Protein AF-A0A450YES4-F1 (afdb_monomer_lite)

pLDDT: mean 91.53, std 5.69, range [65.88, 97.5]

Organism: NCBI:txid2126339

Radius of gyration: 12.27 Å; chains: 1; bounding box: 24×28×29 Å

InterPro domains:
  IPR006342 Methyltransferase FkbM [PF05050] (3-65)

Foldseek 3Di:
DVVCVVVVPQAAQEDEEEDQQCFLVVLVPDPLVRYPHQKYKYFAPNDDPVSVVVSC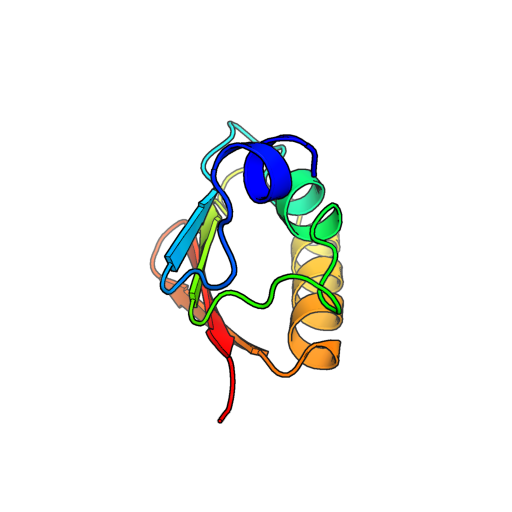VVLVVSQWDWDDDPRMIMTGHDD

Structure (mmCIF, N/CA/C/O backbone):
data_AF-A0A450YES4-F1
#
_entry.id   AF-A0A450YES4-F1
#
loop_
_atom_site.group_PDB
_atom_site.id
_atom_site.type_symbol
_atom_site.label_atom_id
_atom_site.label_alt_id
_atom_site.label_comp_id
_atom_site.label_asym_id
_atom_site.label_entity_id
_atom_site.label_seq_id
_atom_site.pdbx_PDB_ins_code
_atom_site.Cartn_x
_atom_site.Cartn_y
_atom_site.Cartn_z
_atom_site.occupancy
_atom_site.B_iso_or_equiv
_atom_site.auth_seq_id
_atom_site.auth_comp_id
_atom_site.auth_asym_id
_atom_site.auth_atom_id
_atom_site.pdbx_PDB_model_num
ATOM 1 N N . MET A 1 1 ? 0.642 13.313 8.646 1.00 65.88 1 MET A N 1
ATOM 2 C CA . MET A 1 1 ? -0.699 12.724 8.884 1.00 65.88 1 MET A CA 1
ATOM 3 C C 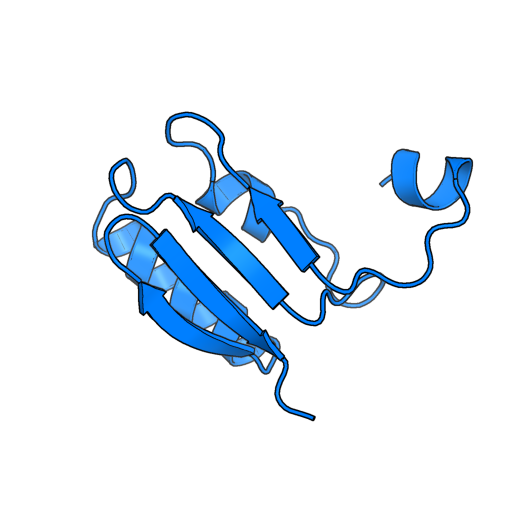. MET A 1 1 ? -1.696 13.700 9.507 1.00 65.88 1 MET A C 1
ATOM 5 O O . MET A 1 1 ? -2.702 13.251 10.037 1.00 65.88 1 MET A O 1
ATOM 9 N N . GLN A 1 2 ? -1.485 15.017 9.383 1.00 83.06 2 GLN A N 1
ATOM 10 C CA . GLN A 1 2 ? -2.407 16.021 9.929 1.00 83.06 2 GLN A CA 1
ATOM 11 C C . GLN A 1 2 ? -3.848 15.828 9.432 1.00 83.06 2 GLN A C 1
ATOM 13 O O . GLN A 1 2 ? -4.770 15.956 10.220 1.00 83.06 2 GLN A O 1
ATOM 18 N N . LEU A 1 3 ? -4.026 15.385 8.182 1.00 89.56 3 LEU A N 1
ATOM 19 C CA . LEU A 1 3 ? -5.341 15.092 7.608 1.00 89.56 3 LEU A CA 1
ATOM 20 C C . LEU A 1 3 ? -6.113 13.998 8.368 1.00 89.56 3 LEU A C 1
ATOM 22 O O . LEU A 1 3 ? -7.315 14.107 8.568 1.00 89.56 3 LEU A O 1
ATOM 26 N N . LEU A 1 4 ? -5.443 12.936 8.823 1.00 90.25 4 LEU A N 1
ATOM 27 C CA . LEU A 1 4 ? -6.137 11.880 9.565 1.00 90.25 4 LEU A CA 1
ATOM 28 C C . LEU A 1 4 ? -6.580 12.373 10.948 1.00 90.25 4 LEU A C 1
ATOM 30 O O . LEU A 1 4 ? -7.635 11.965 11.418 1.00 90.25 4 LEU A O 1
ATOM 34 N N . ASP A 1 5 ? -5.792 13.249 11.582 1.00 91.31 5 ASP A N 1
ATOM 35 C CA . ASP A 1 5 ? -6.151 13.869 12.865 1.00 91.31 5 ASP A CA 1
ATOM 36 C C . ASP A 1 5 ? -7.303 14.868 12.697 1.00 91.31 5 ASP A C 1
ATOM 38 O O . ASP A 1 5 ? -8.295 14.789 13.417 1.00 91.31 5 ASP A O 1
ATOM 42 N N . GLU A 1 6 ? -7.199 15.762 11.711 1.00 95.75 6 GLU A N 1
ATOM 43 C CA . GLU A 1 6 ? -8.179 16.817 11.423 1.00 95.75 6 GLU A CA 1
ATOM 44 C C . GLU A 1 6 ? -9.578 16.247 11.179 1.00 95.75 6 GLU A C 1
ATOM 46 O O . GLU A 1 6 ? -10.559 16.741 11.731 1.00 95.75 6 GLU A O 1
ATOM 51 N N . TYR A 1 7 ? -9.658 15.159 10.412 1.00 94.56 7 TYR A N 1
ATOM 52 C CA . TYR A 1 7 ? -10.923 14.508 10.076 1.00 94.56 7 TYR A CA 1
ATOM 53 C C . TYR A 1 7 ? -11.241 13.307 10.977 1.00 94.56 7 TYR A C 1
ATOM 55 O O . TYR A 1 7 ? -12.223 12.607 10.733 1.00 94.56 7 TYR A O 1
ATOM 63 N N . SER A 1 8 ? -10.435 13.055 12.018 1.00 92.81 8 SER A N 1
ATOM 64 C CA . SER A 1 8 ? -10.601 11.917 12.940 1.00 92.81 8 SER A CA 1
ATOM 65 C C . SER A 1 8 ? -10.756 10.566 12.220 1.00 92.81 8 SER A C 1
ATOM 67 O O . SER A 1 8 ? -11.544 9.705 12.618 1.00 92.81 8 SER A O 1
ATOM 69 N N . VAL A 1 9 ? -10.002 10.372 11.136 1.00 92.31 9 VAL A N 1
ATOM 70 C CA . VAL A 1 9 ? -10.040 9.155 10.321 1.00 92.31 9 VAL A CA 1
ATOM 71 C C . VAL A 1 9 ? -9.248 8.062 11.030 1.00 92.31 9 VAL A C 1
ATOM 73 O O . VAL A 1 9 ? -8.018 8.075 11.056 1.00 92.31 9 VAL A O 1
ATOM 76 N N . SER A 1 10 ? -9.966 7.095 11.592 1.00 91.06 10 SER A N 1
ATOM 77 C CA . SER A 1 10 ? -9.390 5.935 12.281 1.00 91.06 10 SER A CA 1
ATOM 78 C C . SER A 1 10 ? -9.290 4.689 11.400 1.00 91.06 10 SER A C 1
ATOM 80 O O . SER A 1 10 ? -8.524 3.779 11.708 1.00 91.06 10 SER A O 1
ATOM 82 N N . HIS A 1 11 ? -10.045 4.638 10.299 1.00 92.38 11 HIS A N 1
ATOM 83 C CA . HIS A 1 11 ? -10.102 3.485 9.406 1.00 92.38 11 HIS A CA 1
ATOM 84 C C . HIS A 1 11 ? -10.282 3.906 7.950 1.00 92.38 11 HIS A C 1
ATOM 86 O O . HIS A 1 11 ? -11.009 4.850 7.651 1.00 92.38 11 HIS A O 1
ATOM 92 N N . ILE A 1 12 ? -9.643 3.168 7.042 1.00 94.94 12 ILE A N 1
ATOM 93 C CA . ILE A 1 12 ? -9.766 3.346 5.594 1.00 94.94 12 ILE 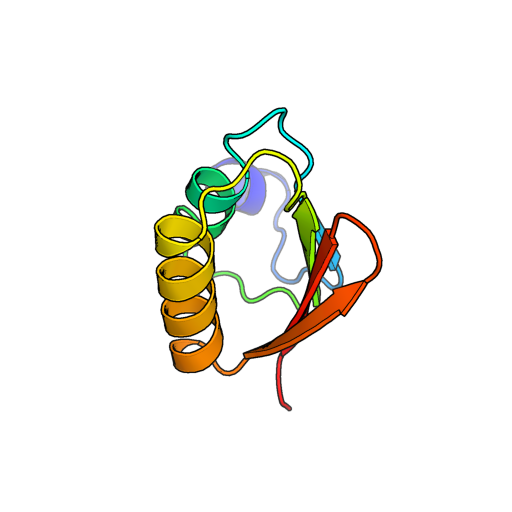A CA 1
ATOM 94 C C . ILE A 1 12 ? -10.002 1.970 4.974 1.00 94.94 12 ILE A C 1
ATOM 96 O O . ILE A 1 12 ? -9.184 1.063 5.114 1.00 94.94 12 ILE A O 1
ATOM 100 N N . ASN A 1 13 ? -11.111 1.793 4.259 1.00 95.88 13 ASN A N 1
ATOM 101 C CA . ASN A 1 13 ? -11.340 0.547 3.526 1.00 95.88 13 ASN A CA 1
ATOM 102 C C . ASN A 1 13 ? -10.498 0.481 2.248 1.00 95.88 13 ASN A C 1
ATOM 104 O O . ASN A 1 13 ? -9.898 -0.553 1.972 1.00 95.88 13 ASN A O 1
ATOM 108 N N . LEU A 1 14 ? -10.423 1.583 1.502 1.00 96.00 14 LEU A N 1
ATOM 109 C CA . LEU A 1 14 ? -9.676 1.682 0.254 1.00 96.00 14 LEU A CA 1
ATOM 110 C C . LEU A 1 14 ? -8.814 2.940 0.262 1.00 96.00 14 LEU A C 1
ATOM 112 O O . LEU A 1 14 ? -9.328 4.047 0.404 1.00 96.00 14 LEU A O 1
ATOM 116 N N . LEU A 1 15 ? -7.516 2.752 0.063 1.00 95.88 15 LEU A N 1
ATOM 117 C CA . LEU A 1 15 ? -6.602 3.806 -0.340 1.00 95.88 15 LEU A CA 1
ATOM 118 C C . LEU A 1 15 ? -6.285 3.620 -1.823 1.00 95.88 15 LEU A C 1
ATOM 120 O O . LEU A 1 15 ? -5.671 2.623 -2.199 1.00 95.88 15 LEU A O 1
ATOM 124 N N . GLN A 1 16 ? -6.695 4.578 -2.645 1.00 95.38 16 GLN A N 1
ATOM 125 C CA . GLN A 1 16 ? -6.304 4.646 -4.046 1.00 95.38 16 GLN A CA 1
ATOM 126 C C . GLN A 1 16 ? -5.240 5.727 -4.214 1.00 95.38 16 GLN A C 1
ATOM 128 O O . GLN A 1 16 ? -5.403 6.843 -3.722 1.00 95.38 16 GLN A O 1
ATOM 133 N N . VAL A 1 17 ? -4.150 5.364 -4.875 1.00 93.69 17 VAL A N 1
ATOM 134 C CA . VAL A 1 17 ? -3.030 6.239 -5.205 1.00 93.69 17 VAL A CA 1
ATOM 135 C C . VAL A 1 17 ? -2.892 6.219 -6.720 1.00 93.69 17 VAL A C 1
ATOM 137 O O . VAL A 1 17 ? -2.865 5.149 -7.314 1.00 93.69 17 VAL 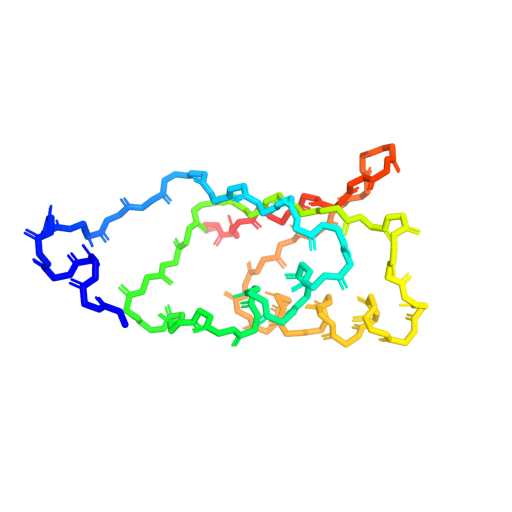A O 1
ATOM 140 N N . ASP A 1 18 ? -2.901 7.397 -7.322 1.00 90.88 18 ASP A N 1
ATOM 141 C CA . ASP A 1 18 ? -2.747 7.579 -8.760 1.00 90.88 18 ASP A CA 1
ATOM 142 C C . ASP A 1 18 ? -2.047 8.923 -8.947 1.00 90.88 18 ASP A C 1
ATOM 144 O O . ASP A 1 18 ? -2.677 9.984 -8.893 1.00 90.88 18 ASP A O 1
ATOM 148 N N . VAL A 1 19 ? -0.715 8.888 -8.931 1.00 86.50 19 VAL A N 1
ATOM 149 C CA . VAL A 1 19 ? 0.112 10.100 -8.874 1.00 86.50 19 VAL A CA 1
ATOM 150 C C . VAL A 1 19 ? 1.259 10.048 -9.875 1.00 86.50 19 VAL A C 1
ATOM 152 O O . VAL A 1 19 ? 2.411 10.177 -9.480 1.00 86.50 19 VAL A O 1
ATOM 155 N N . GLU A 1 20 ? 0.958 9.895 -11.166 1.00 84.12 20 GLU A N 1
ATOM 156 C CA . GLU A 1 20 ? 1.871 10.137 -12.306 1.00 84.12 20 GLU A CA 1
ATOM 157 C C . GLU A 1 20 ? 3.345 9.711 -12.056 1.00 84.12 20 GLU A C 1
ATOM 159 O O . GLU A 1 20 ? 4.289 10.439 -12.381 1.00 84.12 20 GLU A O 1
ATOM 164 N N . GLY A 1 21 ? 3.559 8.548 -11.415 1.00 80.88 21 GLY A N 1
ATOM 165 C CA . GLY A 1 21 ? 4.882 7.963 -11.152 1.00 80.88 21 GLY A CA 1
ATOM 166 C C . GLY A 1 21 ? 5.454 8.047 -9.732 1.00 80.88 21 GLY A C 1
ATOM 167 O O . GLY A 1 21 ? 6.490 7.428 -9.488 1.00 80.88 21 GLY A O 1
ATOM 168 N N . TYR A 1 22 ? 4.799 8.715 -8.779 1.00 87.69 22 TYR A N 1
ATOM 169 C CA . TYR A 1 22 ? 5.236 8.791 -7.368 1.00 87.69 22 TYR A CA 1
ATOM 170 C C . TYR A 1 22 ? 4.457 7.855 -6.430 1.00 87.69 22 TYR A C 1
ATOM 172 O O . TYR A 1 22 ? 4.515 7.971 -5.200 1.00 87.69 22 TYR A O 1
ATOM 180 N N . ASP A 1 23 ? 3.714 6.909 -6.997 1.00 90.81 23 ASP A N 1
ATOM 181 C CA . ASP A 1 23 ? 2.775 6.044 -6.292 1.00 90.81 23 ASP A CA 1
ATOM 182 C C . ASP A 1 23 ? 3.444 5.239 -5.178 1.00 90.81 23 ASP A C 1
ATOM 184 O O . ASP A 1 23 ? 2.938 5.132 -4.055 1.00 90.81 23 ASP A O 1
ATOM 188 N N . ALA A 1 24 ? 4.637 4.712 -5.460 1.00 91.00 24 ALA A N 1
ATOM 189 C CA . ALA A 1 24 ? 5.390 3.938 -4.487 1.00 91.00 24 ALA A CA 1
ATOM 190 C C . ALA A 1 24 ? 5.844 4.789 -3.295 1.00 91.00 24 ALA A C 1
ATOM 192 O O . ALA A 1 24 ? 5.881 4.288 -2.169 1.00 91.00 24 ALA A O 1
ATOM 193 N N . GLU A 1 25 ? 6.166 6.058 -3.513 1.00 92.50 25 GLU A N 1
ATOM 194 C CA . GLU A 1 25 ? 6.603 6.991 -2.485 1.00 92.50 25 GLU A CA 1
ATOM 195 C C . GLU A 1 25 ? 5.441 7.322 -1.555 1.00 92.50 25 GLU A C 1
ATOM 197 O O . GLU A 1 25 ? 5.601 7.224 -0.338 1.00 92.50 25 GLU A O 1
ATOM 202 N N . VAL A 1 26 ? 4.254 7.592 -2.105 1.00 92.75 26 VAL A N 1
ATOM 203 C CA . VAL A 1 26 ? 3.036 7.829 -1.313 1.00 92.75 26 VAL A CA 1
ATOM 204 C C . VAL A 1 26 ? 2.699 6.614 -0.449 1.00 92.75 26 VAL A C 1
ATOM 206 O O . VAL A 1 26 ? 2.471 6.757 0.753 1.00 92.75 26 VAL A O 1
ATOM 209 N N . VAL A 1 27 ? 2.734 5.401 -1.012 1.00 93.44 27 VAL A N 1
ATOM 210 C CA . VAL A 1 27 ? 2.461 4.180 -0.234 1.00 93.44 27 VAL A CA 1
ATOM 211 C C . VAL A 1 27 ? 3.521 3.958 0.855 1.00 93.44 27 VAL A C 1
ATOM 213 O O . VAL A 1 27 ? 3.187 3.517 1.956 1.00 93.44 27 VAL A O 1
ATOM 216 N N . LYS A 1 28 ? 4.794 4.290 0.599 1.00 92.88 28 LYS A N 1
ATOM 217 C CA . LYS A 1 28 ? 5.880 4.196 1.594 1.00 92.88 28 LYS A CA 1
ATOM 218 C C . LYS A 1 28 ? 5.758 5.225 2.724 1.00 92.88 28 LYS A C 1
ATOM 220 O O . LYS A 1 28 ? 6.291 4.972 3.801 1.00 92.88 28 LYS A O 1
ATOM 225 N N . MET A 1 29 ? 5.075 6.350 2.503 1.00 92.62 29 MET A N 1
ATOM 226 C CA . MET A 1 29 ? 4.828 7.375 3.528 1.00 92.62 29 MET A CA 1
ATOM 227 C C . MET A 1 29 ? 3.737 6.982 4.534 1.00 92.62 29 MET A C 1
ATOM 229 O O . MET A 1 29 ? 3.559 7.677 5.536 1.00 92.62 29 MET A O 1
ATOM 233 N N . LEU A 1 30 ? 2.998 5.894 4.291 1.00 92.44 30 LEU A N 1
ATOM 234 C CA . LEU A 1 30 ? 1.974 5.425 5.218 1.00 92.44 30 LEU A CA 1
ATOM 235 C C . LEU A 1 30 ? 2.585 4.980 6.548 1.00 92.44 30 LEU A C 1
ATOM 237 O O . LEU A 1 30 ? 3.440 4.096 6.614 1.00 92.44 30 LEU A O 1
ATOM 241 N N . ASP A 1 31 ? 2.055 5.537 7.630 1.00 92.31 31 ASP A N 1
ATOM 242 C CA . ASP A 1 31 ? 2.325 5.083 8.989 1.00 92.31 31 ASP A CA 1
ATOM 243 C C . ASP A 1 31 ? 1.421 3.884 9.320 1.00 92.31 31 ASP A C 1
ATOM 245 O O . ASP A 1 31 ? 0.339 4.021 9.896 1.00 92.31 31 ASP A O 1
ATOM 249 N N . PHE A 1 32 ? 1.854 2.694 8.893 1.00 91.75 32 PHE A N 1
ATOM 250 C CA . PHE A 1 32 ? 1.113 1.434 9.045 1.00 91.75 32 PHE A CA 1
ATOM 251 C C . PHE A 1 32 ? 0.668 1.088 10.481 1.00 91.75 32 PHE A C 1
ATOM 253 O O . PHE A 1 32 ? -0.403 0.492 10.624 1.00 91.75 32 PHE A O 1
ATOM 260 N N . PRO A 1 33 ? 1.439 1.407 11.543 1.00 90.75 33 PRO A N 1
ATOM 261 C CA . PRO A 1 33 ? 0.972 1.283 12.924 1.00 90.75 33 PRO A CA 1
ATOM 262 C C . PRO A 1 33 ? -0.291 2.085 13.242 1.00 90.75 33 PRO A C 1
ATOM 264 O O . PRO A 1 33 ? -1.093 1.647 14.065 1.00 90.75 33 PRO A O 1
ATOM 267 N N . ARG A 1 34 ? -0.466 3.250 12.614 1.00 90.56 34 ARG A N 1
ATOM 268 C CA . ARG A 1 34 ? -1.570 4.166 12.906 1.00 90.56 34 ARG A CA 1
ATOM 269 C C . ARG A 1 34 ? -2.720 4.054 11.908 1.00 90.56 34 ARG A C 1
ATOM 271 O O . ARG A 1 34 ? -3.868 4.210 12.310 1.00 90.56 34 ARG A O 1
ATOM 278 N N . ILE A 1 35 ? -2.448 3.772 10.635 1.00 92.62 35 ILE A N 1
ATOM 279 C CA . ILE A 1 35 ? -3.487 3.506 9.637 1.00 92.62 35 ILE A CA 1
ATOM 280 C C . ILE A 1 35 ? -3.113 2.302 8.784 1.00 92.62 35 ILE A C 1
ATOM 282 O O . ILE A 1 35 ? -2.011 2.205 8.248 1.00 92.62 35 ILE A O 1
ATOM 286 N N . LYS A 1 36 ? -4.056 1.377 8.624 1.00 94.75 36 LYS A N 1
ATOM 287 C CA . LYS A 1 36 ? -3.827 0.143 7.876 1.00 94.75 36 LYS A CA 1
ATOM 288 C C . LYS A 1 36 ? -4.993 -0.114 6.924 1.00 94.75 36 LYS A C 1
ATOM 290 O O . LYS A 1 36 ? -5.928 -0.819 7.304 1.00 94.75 36 LYS A O 1
AT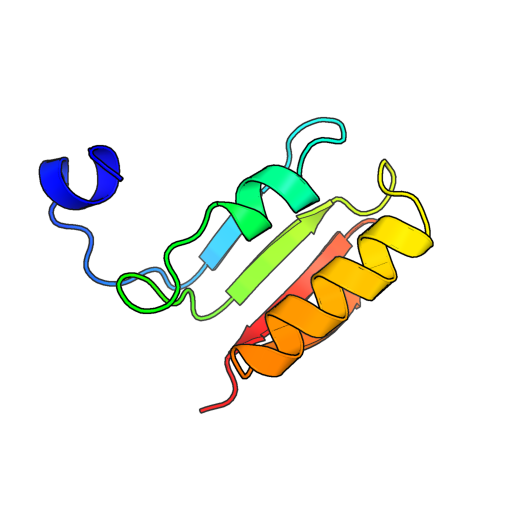OM 295 N N . PRO A 1 37 ? -4.977 0.498 5.723 1.00 96.50 37 PRO A N 1
ATOM 296 C CA . PRO A 1 37 ? -6.078 0.362 4.783 1.00 96.50 37 PRO A CA 1
ATOM 297 C C . PRO A 1 37 ? -6.409 -1.103 4.489 1.00 96.50 37 PRO A C 1
ATOM 299 O O . PRO A 1 37 ? -5.508 -1.927 4.362 1.00 96.50 37 PRO A O 1
ATOM 302 N N . SER A 1 38 ? -7.686 -1.459 4.352 1.00 97.38 38 SER A N 1
ATOM 303 C CA . SER A 1 38 ? -8.034 -2.846 3.991 1.00 97.38 38 SER A CA 1
ATOM 304 C C . SER A 1 38 ? -7.554 -3.198 2.579 1.00 97.38 38 SER A C 1
ATOM 306 O O . SER A 1 38 ? -7.138 -4.330 2.322 1.00 97.38 38 SER A O 1
ATOM 308 N N . ILE A 1 39 ? -7.587 -2.213 1.681 1.00 97.50 39 ILE A N 1
ATOM 309 C CA . ILE A 1 39 ? -7.153 -2.310 0.294 1.00 97.50 39 ILE A CA 1
ATOM 310 C C . ILE A 1 39 ? -6.281 -1.095 -0.030 1.00 97.50 39 ILE A C 1
ATOM 312 O O . ILE A 1 39 ? -6.652 0.038 0.279 1.00 97.50 39 ILE A O 1
ATOM 316 N N . ILE A 1 40 ? -5.140 -1.328 -0.674 1.00 97.25 40 ILE A N 1
ATOM 317 C CA . ILE A 1 40 ? -4.311 -0.284 -1.284 1.00 97.25 40 ILE A CA 1
ATOM 318 C C . ILE A 1 40 ? -4.232 -0.585 -2.777 1.00 97.25 40 ILE A C 1
ATOM 320 O O . ILE A 1 40 ? -3.776 -1.665 -3.157 1.00 97.25 40 ILE A O 1
ATOM 324 N N . LYS A 1 41 ? -4.674 0.350 -3.612 1.00 96.19 41 LYS A N 1
ATOM 325 C CA . LYS A 1 41 ? -4.582 0.270 -5.071 1.00 96.19 41 LYS A CA 1
ATOM 326 C C . LYS A 1 41 ? -3.681 1.394 -5.572 1.00 96.19 41 LYS A C 1
ATOM 328 O O . LYS A 1 41 ? -3.857 2.529 -5.138 1.00 96.19 41 LYS A O 1
ATOM 333 N N . TYR A 1 42 ? -2.714 1.067 -6.423 1.00 94.50 42 TYR A N 1
ATOM 334 C CA . TYR A 1 42 ? -1.764 2.044 -6.954 1.00 94.50 42 TYR A CA 1
ATOM 335 C C . TYR A 1 42 ? -1.337 1.741 -8.389 1.00 94.50 42 TYR A C 1
ATOM 337 O O . TYR A 1 42 ? -1.288 0.563 -8.776 1.00 94.50 42 TYR A O 1
ATOM 345 N N . GLU A 1 43 ? -1.001 2.790 -9.143 1.00 91.44 43 GLU A N 1
ATOM 346 C CA . GLU A 1 43 ? -0.561 2.664 -10.532 1.00 91.44 43 GLU A CA 1
ATOM 347 C C . GLU A 1 43 ? 0.823 1.993 -10.615 1.00 91.44 43 GLU A C 1
ATOM 349 O O . GLU A 1 43 ? 1.730 2.225 -9.809 1.00 91.44 43 GLU A O 1
ATOM 354 N N . LEU A 1 44 ? 0.991 1.118 -11.606 1.00 83.69 44 LEU A N 1
ATOM 355 C CA . LEU A 1 44 ? 2.240 0.427 -11.911 1.00 83.69 44 LEU A CA 1
ATOM 356 C C . LEU A 1 44 ? 2.991 0.947 -13.112 1.00 83.69 44 LEU A C 1
ATOM 358 O O . LEU A 1 44 ? 4.196 0.704 -13.208 1.00 83.69 44 LEU A O 1
ATOM 362 N N . CYS A 1 45 ? 2.275 1.512 -14.077 1.00 81.75 45 CYS A N 1
ATOM 363 C CA . CYS A 1 45 ? 2.793 1.682 -15.427 1.00 81.75 45 CYS A CA 1
ATOM 364 C C . CYS A 1 45 ? 3.965 2.677 -15.480 1.00 81.75 45 CYS A C 1
ATOM 366 O O . CYS A 1 45 ? 4.843 2.545 -16.333 1.00 81.75 45 CYS A O 1
ATOM 368 N N . SER A 1 46 ? 4.068 3.526 -14.461 1.00 81.50 46 SER A N 1
ATOM 369 C CA . SER A 1 46 ? 5.158 4.477 -14.252 1.00 81.50 46 SER A CA 1
ATOM 370 C C . SER A 1 46 ? 6.288 3.967 -13.325 1.00 81.50 46 SER A C 1
ATOM 372 O O . SER A 1 46 ? 7.311 4.634 -13.174 1.00 81.50 46 SER A O 1
ATOM 374 N N . LEU A 1 47 ? 6.165 2.776 -12.713 1.00 84.19 47 LEU A N 1
ATOM 375 C CA . LEU A 1 47 ? 7.129 2.242 -11.735 1.00 84.19 47 LEU A CA 1
ATOM 376 C C . LEU A 1 47 ? 8.133 1.254 -12.346 1.00 84.19 47 LEU A C 1
ATOM 378 O O . LEU A 1 47 ? 7.763 0.281 -13.006 1.00 84.19 47 LEU A O 1
ATOM 382 N N . THR A 1 48 ? 9.415 1.408 -12.004 1.00 88.62 48 THR A N 1
ATOM 383 C CA . THR A 1 48 ? 10.469 0.452 -12.382 1.00 88.62 48 THR A CA 1
ATOM 384 C C . THR A 1 48 ? 10.313 -0.900 -11.677 1.00 88.62 48 THR A C 1
ATOM 386 O O . THR A 1 48 ? 9.796 -0.997 -10.561 1.00 88.62 48 THR A O 1
ATOM 389 N N . ASP A 1 49 ? 10.838 -1.966 -12.285 1.00 88.12 49 ASP A N 1
ATOM 390 C CA . ASP A 1 49 ? 10.776 -3.323 -11.722 1.00 88.12 49 ASP A CA 1
ATOM 391 C C . ASP A 1 49 ? 11.394 -3.442 -10.319 1.00 88.12 49 ASP A C 1
ATOM 393 O O . ASP A 1 49 ? 10.910 -4.224 -9.493 1.00 88.12 49 ASP A O 1
ATOM 397 N N . SER A 1 50 ? 12.465 -2.693 -10.033 1.00 90.94 50 SER A N 1
ATOM 398 C CA . SER A 1 50 ? 13.085 -2.657 -8.703 1.00 90.94 50 SER A CA 1
ATOM 399 C C . SER A 1 50 ? 12.146 -2.021 -7.682 1.00 90.94 50 SER A C 1
ATOM 401 O O . SER A 1 50 ? 11.847 -2.644 -6.662 1.00 90.94 50 SER A O 1
ATOM 403 N N . THR A 1 51 ? 11.581 -0.854 -8.000 1.00 90.19 51 THR A N 1
ATOM 404 C CA . THR A 1 51 ? 10.622 -0.153 -7.137 1.00 90.19 51 THR A CA 1
ATOM 405 C C . THR A 1 51 ? 9.393 -1.013 -6.852 1.00 90.19 51 THR A C 1
ATOM 407 O O . THR A 1 51 ? 8.950 -1.104 -5.704 1.00 90.19 51 THR A O 1
ATOM 410 N N . GLN A 1 52 ? 8.883 -1.723 -7.861 1.00 90.31 52 GLN A N 1
ATOM 411 C CA . GLN A 1 52 ? 7.770 -2.654 -7.684 1.00 90.31 52 GLN A CA 1
ATOM 412 C C . GLN A 1 52 ? 8.122 -3.815 -6.744 1.00 90.31 52 GLN A C 1
ATOM 414 O O . GLN A 1 52 ? 7.299 -4.221 -5.917 1.00 90.31 52 GLN A O 1
ATOM 419 N N . LYS A 1 53 ? 9.319 -4.403 -6.872 1.00 92.56 53 LYS A N 1
ATOM 420 C CA . LYS A 1 53 ? 9.774 -5.500 -5.997 1.00 92.56 53 LYS A CA 1
ATOM 421 C C . LYS A 1 53 ? 9.907 -5.035 -4.549 1.00 92.56 53 LYS A C 1
ATO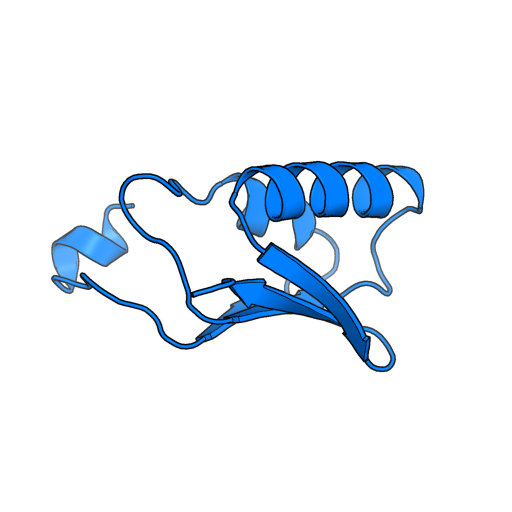M 423 O O . LYS A 1 53 ? 9.404 -5.723 -3.657 1.00 92.56 53 LYS A O 1
ATOM 428 N N . ASP A 1 54 ? 10.502 -3.869 -4.336 1.00 94.19 54 ASP A N 1
ATOM 429 C CA . ASP A 1 54 ? 10.696 -3.289 -3.008 1.00 94.19 54 ASP A CA 1
ATOM 430 C C . ASP A 1 54 ? 9.358 -2.975 -2.339 1.00 94.19 54 ASP A C 1
ATOM 432 O O . ASP A 1 54 ? 9.111 -3.380 -1.199 1.00 94.19 54 ASP A O 1
ATOM 436 N N . LEU A 1 55 ? 8.442 -2.333 -3.068 1.00 93.69 55 LEU A N 1
ATOM 437 C CA . LEU A 1 55 ? 7.122 -1.992 -2.547 1.00 93.69 55 LEU A CA 1
ATOM 438 C C . LEU A 1 55 ? 6.310 -3.241 -2.184 1.00 93.69 55 LEU A C 1
ATOM 440 O O . LEU A 1 55 ? 5.714 -3.308 -1.107 1.00 93.69 55 LEU A O 1
ATOM 444 N N . LYS A 1 56 ? 6.350 -4.284 -3.024 1.00 93.75 56 LYS A N 1
ATOM 445 C CA . LYS A 1 56 ? 5.732 -5.581 -2.708 1.00 93.75 56 LYS A CA 1
ATOM 446 C C . LYS A 1 56 ? 6.315 -6.208 -1.443 1.00 93.75 56 LYS A C 1
ATOM 448 O O . LYS A 1 56 ? 5.566 -6.795 -0.663 1.00 93.75 56 LYS A O 1
ATOM 453 N N . ALA A 1 57 ? 7.625 -6.100 -1.220 1.00 95.25 57 ALA A N 1
ATOM 454 C CA . ALA A 1 57 ? 8.258 -6.621 -0.011 1.00 95.25 57 ALA A CA 1
ATOM 455 C C . ALA A 1 57 ? 7.796 -5.867 1.248 1.00 95.25 57 ALA A C 1
ATOM 457 O O . ALA A 1 57 ? 7.485 -6.510 2.255 1.00 95.25 57 ALA A O 1
ATOM 458 N N . ILE A 1 58 ? 7.683 -4.536 1.171 1.00 95.06 58 ILE A N 1
ATOM 459 C CA . ILE A 1 58 ? 7.151 -3.689 2.249 1.00 95.06 58 ILE A CA 1
ATOM 460 C C . ILE A 1 58 ? 5.705 -4.081 2.564 1.00 95.06 58 ILE A C 1
ATOM 462 O O . ILE A 1 58 ? 5.400 -4.432 3.702 1.00 95.06 58 ILE A O 1
ATOM 466 N N . LEU A 1 59 ? 4.832 -4.111 1.555 1.00 95.94 59 LEU A N 1
ATOM 467 C CA . LEU A 1 59 ? 3.419 -4.463 1.721 1.00 95.94 59 LEU A CA 1
ATOM 468 C C . LEU A 1 59 ? 3.250 -5.876 2.293 1.00 95.94 59 LEU A C 1
ATOM 470 O O . LEU A 1 59 ? 2.474 -6.087 3.226 1.00 95.94 59 LEU A O 1
ATOM 474 N N . ARG A 1 60 ? 4.041 -6.845 1.821 1.00 95.69 60 ARG A N 1
ATOM 475 C CA . ARG A 1 60 ? 4.039 -8.205 2.374 1.00 95.69 60 ARG A CA 1
ATOM 476 C C . ARG A 1 60 ? 4.431 -8.224 3.851 1.00 95.69 60 ARG A C 1
ATOM 478 O O . ARG A 1 60 ? 3.789 -8.927 4.627 1.00 95.69 60 ARG A O 1
ATOM 485 N N . LYS A 1 61 ? 5.450 -7.454 4.254 1.00 95.75 61 LYS A N 1
ATOM 486 C CA . LYS A 1 61 ? 5.868 -7.329 5.663 1.00 95.75 61 LYS A CA 1
ATOM 487 C C . LYS A 1 61 ? 4.758 -6.735 6.535 1.00 95.75 61 LYS A C 1
ATOM 489 O O . LYS A 1 61 ? 4.627 -7.124 7.688 1.00 95.75 61 LYS A O 1
ATOM 494 N N . GLN A 1 62 ? 3.939 -5.849 5.972 1.00 96.00 62 GLN A N 1
ATOM 495 C CA . GLN A 1 62 ? 2.776 -5.274 6.651 1.00 96.00 62 GLN A CA 1
ATOM 496 C C . GLN A 1 62 ? 1.548 -6.207 6.666 1.00 96.00 62 GLN A C 1
ATOM 498 O O . GLN A 1 62 ? 0.529 -5.861 7.260 1.00 96.00 62 GLN A O 1
ATOM 503 N N . GLY A 1 63 ? 1.631 -7.404 6.074 1.00 96.44 63 GLY A N 1
ATOM 504 C CA . GLY A 1 63 ? 0.559 -8.407 6.083 1.00 96.44 63 GLY A CA 1
ATOM 505 C C . GLY A 1 63 ? -0.358 -8.375 4.860 1.00 96.44 63 GLY A C 1
ATOM 506 O O . GLY A 1 63 ? -1.385 -9.051 4.850 1.00 96.44 63 GLY A O 1
ATOM 507 N N . TYR A 1 64 ? -0.003 -7.631 3.814 1.00 97.25 64 TYR A N 1
ATOM 508 C CA . TYR A 1 64 ? -0.800 -7.575 2.593 1.00 97.25 64 TYR A CA 1
ATOM 509 C C . TYR A 1 64 ? -0.455 -8.715 1.630 1.00 97.25 64 TYR A C 1
ATOM 511 O O . TYR A 1 64 ? 0.694 -9.156 1.515 1.00 97.25 64 TYR A O 1
ATOM 519 N N . LYS A 1 65 ? -1.461 -9.166 0.880 1.00 96.56 65 LYS A N 1
ATOM 520 C CA . LYS A 1 65 ? -1.299 -9.971 -0.335 1.00 96.56 65 LYS A CA 1
ATOM 521 C C . LYS A 1 65 ? -1.500 -9.063 -1.542 1.00 96.56 65 LYS A C 1
ATOM 523 O O . LYS A 1 65 ? -2.492 -8.346 -1.590 1.00 96.56 65 LYS A O 1
ATOM 528 N N . THR A 1 66 ? -0.592 -9.113 -2.512 1.00 94.94 66 THR A N 1
ATOM 529 C CA . THR A 1 66 ? -0.679 -8.280 -3.717 1.00 94.94 66 THR A CA 1
ATOM 530 C C . THR A 1 66 ? -1.006 -9.104 -4.960 1.00 94.94 66 THR A C 1
ATOM 532 O O . THR A 1 66 ? -0.593 -10.262 -5.071 1.00 94.94 66 THR A O 1
ATOM 535 N N . PHE A 1 67 ? -1.742 -8.515 -5.898 1.00 94.38 67 PHE A N 1
ATOM 536 C CA . PHE A 1 67 ? -1.972 -9.052 -7.240 1.00 94.38 67 PHE A CA 1
ATOM 537 C C . PHE A 1 67 ? -2.054 -7.912 -8.257 1.00 94.38 67 PHE A C 1
ATOM 539 O O . PHE A 1 67 ? -2.420 -6.790 -7.910 1.00 94.38 67 PHE A O 1
ATOM 546 N N . LYS A 1 68 ? -1.657 -8.198 -9.498 1.00 93.12 68 LYS A N 1
ATOM 547 C CA . LYS A 1 68 ? -1.683 -7.224 -10.590 1.00 93.12 68 LYS A CA 1
ATOM 548 C C . LYS A 1 68 ? -3.065 -7.222 -11.241 1.00 93.12 68 LYS A C 1
ATOM 550 O O . LYS A 1 68 ? -3.594 -8.292 -11.536 1.00 93.12 68 LYS A O 1
ATOM 555 N N . GLU A 1 69 ? -3.597 -6.039 -11.500 1.00 91.75 69 GLU A N 1
ATOM 556 C CA . GLU A 1 69 ? -4.833 -5.799 -12.241 1.00 91.75 69 GLU A CA 1
ATOM 557 C C . GLU A 1 69 ? -4.519 -4.780 -13.341 1.00 91.75 69 GLU A C 1
ATOM 559 O O . GLU A 1 69 ? -4.344 -3.605 -13.063 1.00 91.75 69 GLU A O 1
ATOM 564 N N . HIS A 1 70 ? -4.387 -5.217 -14.596 1.00 88.00 70 HIS A N 1
ATOM 565 C CA . HIS A 1 70 ? -4.003 -4.340 -15.715 1.00 88.00 70 HIS A CA 1
ATOM 566 C C . HIS A 1 70 ? -2.740 -3.490 -15.438 1.00 88.00 70 HIS A C 1
ATOM 568 O O . HIS A 1 70 ? -1.651 -4.055 -15.292 1.00 88.00 70 HIS A O 1
ATOM 574 N N . CYS A 1 71 ? -2.878 -2.160 -15.408 1.00 85.69 71 CYS A N 1
ATOM 575 C CA . CYS A 1 71 ? -1.824 -1.188 -15.106 1.00 85.69 71 CYS A CA 1
ATOM 576 C C . CYS A 1 71 ? -1.710 -0.872 -13.605 1.00 85.69 71 CYS A C 1
ATOM 578 O O . CYS A 1 71 ? -0.967 0.032 -13.252 1.00 85.69 71 CYS A O 1
ATOM 580 N N . ASP A 1 72 ? -2.368 -1.638 -12.730 1.00 89.31 72 ASP A N 1
ATOM 581 C CA . ASP A 1 72 ? -2.420 -1.397 -11.287 1.00 89.31 72 ASP A CA 1
ATOM 582 C C . ASP A 1 72 ? -1.904 -2.596 -10.476 1.00 89.31 72 ASP A C 1
ATOM 584 O O . ASP A 1 72 ? -1.975 -3.759 -10.899 1.00 89.31 72 ASP A O 1
ATOM 588 N N . TYR A 1 73 ? -1.436 -2.330 -9.255 1.00 92.31 73 TYR A N 1
ATOM 589 C CA . TYR A 1 73 ? -1.356 -3.341 -8.198 1.00 92.31 73 TYR A CA 1
ATOM 590 C C . TYR A 1 73 ? -2.440 -3.093 -7.164 1.00 92.31 73 TYR A C 1
ATOM 592 O O . TYR A 1 73 ? -2.646 -1.976 -6.691 1.00 92.31 73 TYR A O 1
ATOM 600 N N . VAL A 1 74 ? -3.052 -4.188 -6.730 1.00 95.94 74 VAL A N 1
ATOM 601 C CA . VAL A 1 74 ? -3.975 -4.206 -5.604 1.00 95.94 74 VAL A CA 1
ATOM 602 C C . VAL A 1 74 ? -3.335 -4.996 -4.471 1.00 95.94 74 VAL A C 1
ATOM 604 O O . VAL A 1 74 ? -2.876 -6.125 -4.658 1.00 95.94 74 VAL A O 1
ATOM 607 N N . ALA A 1 75 ? -3.291 -4.398 -3.286 1.00 97.00 75 ALA A N 1
ATOM 608 C CA . ALA A 1 75 ? -2.829 -5.000 -2.047 1.00 97.00 75 ALA A CA 1
ATOM 609 C C . ALA A 1 75 ? -4.007 -5.145 -1.083 1.00 97.00 75 ALA A C 1
ATOM 611 O O . ALA A 1 75 ? -4.621 -4.152 -0.711 1.00 97.00 75 ALA A O 1
ATOM 612 N N . ILE A 1 76 ? -4.304 -6.370 -0.654 1.00 97.38 76 ILE A N 1
ATOM 613 C CA . ILE A 1 76 ? -5.388 -6.674 0.288 1.00 97.38 76 ILE A CA 1
ATOM 614 C C . ILE A 1 76 ? -4.782 -7.112 1.617 1.00 97.38 76 ILE A C 1
ATOM 616 O O . ILE A 1 76 ? -3.932 -8.010 1.646 1.00 97.38 76 ILE A O 1
ATOM 620 N N . LEU A 1 77 ? -5.211 -6.482 2.709 1.00 96.50 77 LEU A N 1
ATOM 621 C CA . LEU A 1 77 ? -4.800 -6.846 4.059 1.00 96.50 77 LEU A CA 1
ATOM 622 C C . LEU A 1 77 ? -5.322 -8.248 4.395 1.00 96.50 77 LEU A C 1
ATOM 624 O O . LEU A 1 77 ? -6.520 -8.509 4.293 1.00 96.50 77 LEU A O 1
ATOM 628 N N . LYS A 1 78 ? -4.429 -9.164 4.786 1.00 87.12 78 LYS A N 1
ATOM 629 C CA . LYS A 1 78 ? -4.857 -10.463 5.316 1.00 87.12 78 LYS A CA 1
ATOM 630 C C . LYS A 1 78 ? -5.443 -10.257 6.710 1.00 87.12 78 LYS A C 1
ATOM 632 O O . LYS A 1 78 ? -4.787 -9.645 7.553 1.00 87.12 78 LYS A O 1
ATOM 637 N N . VAL A 1 79 ? -6.659 -10.759 6.901 1.00 67.62 79 VAL A N 1
ATOM 638 C CA . VAL A 1 79 ? -7.346 -10.835 8.197 1.00 67.62 79 VAL A CA 1
ATOM 639 C C . VAL A 1 79 ? -6.900 -12.091 8.932 1.00 67.62 79 VAL A C 1
ATOM 641 O O . VAL A 1 79 ? -6.713 -13.120 8.240 1.00 67.62 79 VAL A O 1
#

Sequence (79 aa):
MQLLDEYSVSHINLLQVDVEGYDAEVVKMLDFPRIKPSIIKYELCSLTDSTQKDLKAILRKQGYKTFKEHCDYVAILKV

Secondary structure (DSSP, 8-state):
-HHHHHTT----SEEEE--TT-HHHHHHT--TTT---SEEEEE-TTS-HHHHHHHHHHHHHTTEEEEEETTEEEEEE--